Protein AF-A0A1Q5MPQ7-F1 (afdb_monomer_lite)

Foldseek 3Di:
DDPPPPPPPDDDPPPCPPPDPPDDDDVPDDDPDDDDPDQKDWDDDPVVVVCCLVVNDPSVVTDMDHDPVVVVVVSVDDPVD

pLDDT: mean 74.39, std 14.42, range [41.06, 94.06]

Sequence (81 aa):
MNGCDQHLHNRPWPGAQGCGAARIPTPGTAVGEAPAAAGASLRGTAGELVLVFYGRIALDSLELDGDRSLFDQLIAWDPEE

Structure (mmCIF, N/CA/C/O backbone):
data_AF-A0A1Q5MPQ7-F1
#
_entry.id   AF-A0A1Q5MPQ7-F1
#
loop_
_atom_site.group_PDB
_atom_site.id
_atom_site.type_symbol
_atom_site.label_atom_id
_atom_site.label_alt_id
_atom_site.label_comp_id
_atom_site.label_asym_id
_atom_site.label_entity_id
_atom_site.label_seq_id
_atom_site.pdbx_PDB_ins_code
_atom_site.Cartn_x
_atom_site.Cartn_y
_atom_site.Cartn_z
_atom_site.occupancy
_atom_site.B_iso_or_equiv
_atom_site.auth_seq_id
_atom_site.auth_comp_id
_atom_site.auth_asym_id
_atom_site.auth_atom_id
_atom_site.pdbx_PDB_model_num
ATOM 1 N N . MET A 1 1 ? 13.464 -1.976 48.375 1.00 41.97 1 MET A N 1
ATOM 2 C CA . MET A 1 1 ? 12.601 -2.712 47.431 1.00 41.97 1 MET A CA 1
ATOM 3 C C . MET A 1 1 ? 12.900 -2.181 46.042 1.00 41.97 1 MET A C 1
ATOM 5 O O . MET A 1 1 ? 12.495 -1.073 45.725 1.00 41.97 1 MET A O 1
ATOM 9 N N . ASN A 1 2 ? 13.748 -2.896 45.303 1.00 41.06 2 ASN A N 1
ATOM 10 C CA . ASN A 1 2 ? 14.375 -2.411 44.076 1.00 41.06 2 ASN A CA 1
ATOM 11 C C . ASN A 1 2 ? 13.536 -2.772 42.849 1.00 41.06 2 ASN A C 1
ATOM 13 O O . ASN A 1 2 ? 13.167 -3.930 42.667 1.00 41.06 2 ASN A O 1
ATOM 17 N N . GLY A 1 3 ? 13.261 -1.763 42.023 1.00 49.06 3 GLY A N 1
ATOM 18 C CA . GLY A 1 3 ? 12.617 -1.896 40.724 1.00 49.06 3 GLY A CA 1
ATOM 19 C C . GLY A 1 3 ? 13.543 -2.550 39.705 1.00 49.06 3 GLY A C 1
ATOM 20 O O . GLY A 1 3 ? 14.323 -1.870 39.044 1.00 49.06 3 GLY A O 1
ATOM 21 N N . CYS A 1 4 ? 13.434 -3.870 39.573 1.00 54.12 4 CYS A N 1
ATOM 22 C CA . CYS A 1 4 ? 14.161 -4.650 38.571 1.00 54.12 4 CYS A CA 1
ATOM 23 C C . CYS A 1 4 ? 13.293 -5.102 37.377 1.00 54.12 4 CYS A C 1
ATOM 25 O O . CYS A 1 4 ? 13.807 -5.800 36.512 1.00 54.12 4 CYS A O 1
ATOM 27 N N . ASP A 1 5 ? 12.024 -4.691 37.272 1.00 55.19 5 ASP A N 1
ATOM 28 C CA . ASP A 1 5 ? 11.082 -5.311 36.315 1.00 55.19 5 ASP A CA 1
ATOM 29 C C . ASP A 1 5 ? 10.907 -4.586 34.959 1.00 55.19 5 ASP A C 1
ATOM 31 O O . ASP A 1 5 ? 10.286 -5.102 34.038 1.00 55.19 5 ASP A O 1
ATOM 35 N N . GLN A 1 6 ? 11.505 -3.409 34.751 1.00 56.62 6 GLN A N 1
ATOM 36 C CA . GLN A 1 6 ? 11.172 -2.575 33.578 1.00 56.62 6 GLN A CA 1
ATOM 37 C C . GLN A 1 6 ? 11.965 -2.905 32.288 1.00 56.62 6 GLN A C 1
ATOM 39 O O . GLN A 1 6 ? 11.742 -2.273 31.260 1.00 56.62 6 GLN A O 1
ATOM 44 N N . HIS A 1 7 ? 12.903 -3.862 32.303 1.00 55.97 7 HIS A N 1
ATOM 45 C CA . HIS A 1 7 ? 13.838 -4.103 31.181 1.00 55.97 7 HIS A CA 1
ATOM 46 C C . HIS A 1 7 ? 13.432 -5.228 30.207 1.00 55.97 7 HIS A C 1
ATOM 48 O O . HIS A 1 7 ? 14.148 -5.478 29.235 1.00 55.97 7 HIS A O 1
ATOM 54 N N . LEU A 1 8 ? 12.310 -5.920 30.434 1.00 56.56 8 LEU A N 1
ATOM 55 C CA . LEU A 1 8 ? 11.910 -7.079 29.617 1.00 56.56 8 LEU A CA 1
ATOM 56 C C . LEU A 1 8 ? 10.901 -6.771 28.500 1.00 56.56 8 LEU A C 1
ATOM 58 O O . LEU A 1 8 ? 10.689 -7.626 27.647 1.00 56.56 8 LEU A O 1
ATOM 62 N N . HIS A 1 9 ? 10.326 -5.568 28.435 1.00 56.97 9 HIS A N 1
ATOM 63 C CA . HIS A 1 9 ? 9.242 -5.285 27.482 1.00 56.97 9 HIS A CA 1
ATOM 64 C C . HIS A 1 9 ? 9.697 -4.937 26.054 1.00 56.97 9 HIS A C 1
ATOM 66 O O . HIS A 1 9 ? 8.862 -4.780 25.171 1.00 56.97 9 HIS A O 1
ATOM 72 N N . ASN A 1 10 ? 11.005 -4.808 25.811 1.00 63.38 10 ASN A N 1
ATOM 73 C CA . ASN A 1 10 ? 11.534 -4.409 24.504 1.00 63.38 10 ASN A CA 1
ATOM 74 C C . ASN A 1 10 ? 12.774 -5.223 24.109 1.00 63.38 10 ASN A C 1
ATOM 76 O O . ASN A 1 10 ? 13.790 -4.676 23.682 1.00 63.38 10 ASN A O 1
ATOM 80 N N . ARG A 1 11 ? 12.733 -6.545 24.324 1.00 71.19 11 ARG A N 1
ATOM 81 C CA . ARG A 1 11 ? 13.761 -7.443 23.785 1.00 71.19 11 ARG A CA 1
ATOM 82 C C . ARG A 1 11 ? 13.540 -7.548 22.268 1.00 71.19 11 ARG A C 1
ATOM 84 O O . ARG A 1 11 ? 12.514 -8.096 21.869 1.00 71.19 11 ARG A O 1
ATOM 91 N N . PRO A 1 12 ? 14.460 -7.051 21.421 1.00 66.12 12 PRO A N 1
ATOM 92 C CA . PRO A 1 12 ? 14.382 -7.311 19.990 1.00 66.12 12 PRO A CA 1
ATOM 93 C C . PRO A 1 12 ? 14.459 -8.823 19.755 1.00 66.12 12 PRO A C 1
ATOM 95 O O . PRO A 1 12 ? 15.235 -9.522 20.414 1.00 66.12 12 PRO A O 1
ATOM 98 N N . TRP A 1 13 ? 13.632 -9.329 18.841 1.00 59.81 13 TRP A N 1
ATOM 99 C CA . TRP A 1 13 ? 13.580 -10.753 18.519 1.00 59.81 13 TRP A CA 1
ATOM 100 C C . TRP A 1 13 ? 14.968 -11.244 18.064 1.00 59.81 13 TRP A C 1
ATOM 102 O O . TRP A 1 13 ? 15.552 -10.630 17.161 1.00 59.81 13 TRP A O 1
ATOM 112 N N . PRO A 1 14 ? 15.530 -12.317 18.654 1.00 65.31 14 PRO A N 1
ATOM 113 C CA . PRO A 1 14 ? 16.796 -12.880 18.200 1.00 65.31 14 PRO A CA 1
ATOM 114 C C . PRO A 1 14 ? 16.583 -13.485 16.809 1.00 65.31 14 PRO A C 1
ATOM 116 O O . PRO A 1 14 ? 16.029 -14.569 16.668 1.00 65.31 14 PRO A O 1
ATOM 119 N N . GLY A 1 15 ? 16.956 -12.736 15.771 1.00 62.00 15 GLY A N 1
ATOM 120 C CA . GLY A 1 15 ? 16.670 -13.093 14.378 1.00 62.00 15 GLY A CA 1
ATOM 121 C C . GLY A 1 15 ? 16.030 -11.979 13.551 1.00 62.00 15 GLY A C 1
ATOM 122 O O . GLY A 1 15 ? 15.959 -12.109 12.336 1.00 62.00 15 GLY A O 1
ATOM 123 N N . ALA A 1 16 ? 15.622 -10.863 14.162 1.00 57.59 16 ALA A N 1
ATOM 124 C CA . ALA A 1 16 ? 15.173 -9.684 13.425 1.00 57.59 16 ALA A CA 1
ATOM 125 C C . ALA A 1 16 ? 16.377 -8.924 12.844 1.00 57.59 16 ALA A C 1
ATOM 127 O O . ALA A 1 16 ? 16.689 -7.803 13.244 1.00 57.59 16 ALA A O 1
ATOM 128 N N . GLN A 1 17 ? 17.091 -9.533 11.894 1.00 65.12 17 GLN A N 1
ATOM 129 C CA . GLN A 1 17 ? 17.752 -8.718 10.884 1.00 65.12 17 GLN A CA 1
ATOM 130 C C . GLN A 1 17 ? 16.599 -8.004 10.187 1.00 65.12 17 GLN A C 1
ATOM 132 O O . GLN A 1 17 ? 15.712 -8.674 9.661 1.00 65.12 17 GLN A O 1
ATOM 137 N N . GLY A 1 18 ? 16.530 -6.674 10.293 1.00 58.12 18 GLY A N 1
ATOM 138 C CA . GLY A 1 18 ? 15.468 -5.916 9.636 1.00 58.12 18 GLY A CA 1
ATOM 139 C C . GLY A 1 18 ? 15.299 -6.415 8.201 1.00 58.12 18 GLY A C 1
ATOM 140 O O . GLY A 1 18 ? 16.297 -6.759 7.567 1.00 58.12 18 GLY A O 1
ATOM 141 N N . CYS A 1 19 ? 14.056 -6.516 7.722 1.00 63.50 19 CYS A N 1
ATOM 142 C CA . CYS A 1 19 ? 13.780 -6.918 6.346 1.00 63.50 19 CYS A CA 1
ATOM 143 C C . CYS A 1 19 ? 14.468 -5.924 5.406 1.00 63.50 19 CYS A C 1
ATOM 145 O O . CYS A 1 19 ? 13.927 -4.870 5.079 1.00 63.50 19 CYS A O 1
ATOM 147 N N . GLY A 1 20 ? 15.700 -6.229 5.010 1.00 59.16 20 GLY A N 1
ATOM 148 C CA . GLY A 1 20 ? 16.337 -5.560 3.901 1.00 59.16 20 GLY A CA 1
ATOM 149 C C . GLY A 1 20 ? 15.549 -5.955 2.667 1.00 59.16 20 GLY A C 1
ATOM 150 O O . GLY A 1 20 ? 15.368 -7.145 2.416 1.00 59.16 20 GLY A O 1
ATOM 151 N N . ALA A 1 21 ? 15.095 -4.975 1.889 1.00 59.03 21 ALA A N 1
ATOM 152 C CA . ALA A 1 21 ? 14.550 -5.204 0.555 1.00 59.03 21 ALA A CA 1
ATOM 153 C C . ALA A 1 21 ? 15.684 -5.603 -0.412 1.00 59.03 21 ALA A C 1
ATOM 155 O O . ALA A 1 21 ? 15.929 -4.950 -1.426 1.00 59.03 21 ALA A O 1
ATOM 156 N N . ALA A 1 22 ? 16.446 -6.640 -0.058 1.00 62.41 22 ALA A N 1
ATOM 157 C CA . ALA A 1 22 ? 17.425 -7.240 -0.938 1.00 62.41 22 ALA A CA 1
ATOM 158 C C . ALA A 1 22 ? 16.650 -7.888 -2.085 1.00 62.41 22 ALA A C 1
ATOM 160 O O . ALA A 1 22 ? 15.793 -8.746 -1.869 1.00 62.41 22 ALA A O 1
ATOM 161 N N . ARG A 1 23 ? 16.915 -7.431 -3.310 1.00 59.94 23 ARG A N 1
ATOM 162 C CA . ARG A 1 23 ? 16.263 -7.971 -4.500 1.00 59.94 23 ARG A CA 1
ATOM 163 C C . ARG A 1 23 ? 16.596 -9.459 -4.613 1.00 59.94 23 ARG A C 1
ATOM 165 O O . ARG A 1 23 ? 17.771 -9.820 -4.645 1.00 59.94 23 ARG A O 1
ATOM 172 N N . ILE A 1 24 ? 15.569 -10.298 -4.720 1.00 66.31 24 ILE A N 1
ATOM 173 C CA . ILE A 1 24 ? 15.743 -11.706 -5.081 1.00 66.31 24 ILE A CA 1
ATOM 174 C C . ILE A 1 24 ? 16.264 -11.740 -6.526 1.00 66.31 24 ILE A C 1
ATOM 176 O O . ILE A 1 24 ? 15.643 -11.120 -7.394 1.00 66.31 24 ILE A O 1
ATOM 180 N N . PRO A 1 25 ? 17.407 -12.390 -6.807 1.00 62.06 25 PRO A N 1
ATOM 181 C CA . PRO A 1 25 ? 17.933 -12.453 -8.161 1.00 62.06 25 PRO A CA 1
ATOM 182 C C . PRO A 1 25 ? 16.939 -13.196 -9.053 1.00 62.06 25 PRO A C 1
ATOM 184 O O . PRO A 1 25 ? 16.576 -14.340 -8.776 1.00 62.06 25 PRO A O 1
ATOM 187 N N . THR A 1 26 ? 16.500 -12.552 -10.131 1.00 59.59 26 THR A N 1
ATOM 188 C CA . THR A 1 26 ? 15.705 -13.224 -11.156 1.00 59.59 26 THR A CA 1
ATOM 189 C C . THR A 1 26 ? 16.579 -14.312 -11.792 1.00 59.59 26 THR A C 1
ATOM 191 O O . THR A 1 26 ? 17.718 -14.017 -12.178 1.00 59.59 26 THR A O 1
ATOM 194 N N . PRO A 1 27 ? 16.110 -15.567 -11.907 1.00 61.78 27 PRO A N 1
ATOM 195 C CA . PRO A 1 27 ? 16.879 -16.610 -12.574 1.00 61.78 27 PRO A CA 1
ATOM 196 C C . PRO A 1 27 ? 17.175 -16.182 -14.020 1.00 61.78 27 PRO A C 1
ATOM 198 O O . PRO A 1 27 ? 16.260 -15.949 -14.804 1.00 61.78 27 PRO A O 1
ATOM 201 N N . GLY A 1 28 ? 18.463 -16.038 -14.352 1.00 62.56 28 GLY A N 1
ATOM 202 C CA . GLY A 1 28 ? 18.940 -15.582 -15.665 1.00 62.56 28 GLY A CA 1
ATOM 203 C C . GLY A 1 28 ? 19.472 -14.143 -15.721 1.00 62.56 28 GLY A C 1
ATOM 204 O O . GLY A 1 28 ? 20.069 -13.773 -16.727 1.00 62.56 28 GLY A O 1
ATOM 205 N N . THR A 1 29 ? 19.331 -13.338 -14.663 1.00 61.12 29 THR A N 1
ATOM 206 C CA . THR A 1 29 ? 19.923 -11.989 -14.610 1.00 61.12 29 THR A CA 1
ATOM 207 C C . THR A 1 29 ? 21.389 -12.060 -14.177 1.00 61.12 29 THR A C 1
ATOM 209 O O . THR A 1 29 ? 21.698 -12.487 -13.064 1.00 61.12 29 THR A O 1
ATOM 212 N N . ALA A 1 30 ? 22.306 -11.639 -15.053 1.00 60.56 30 ALA A N 1
ATOM 213 C CA . ALA A 1 30 ? 23.728 -11.545 -14.732 1.00 60.56 30 ALA A CA 1
ATOM 214 C C . ALA A 1 30 ? 23.988 -10.481 -13.649 1.00 60.56 30 ALA A C 1
ATOM 216 O O . ALA A 1 30 ? 23.326 -9.441 -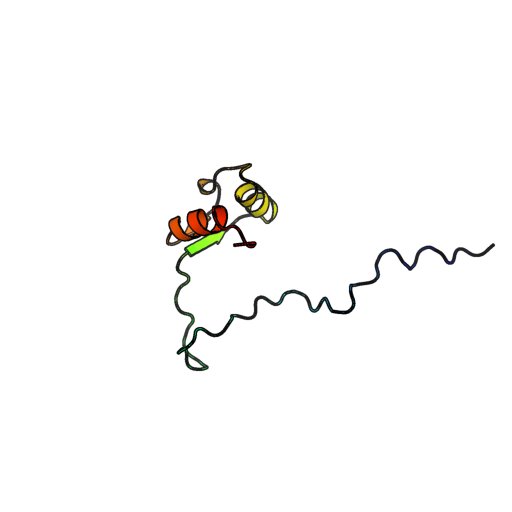13.595 1.00 60.56 30 ALA A O 1
ATOM 217 N N . VAL A 1 31 ? 24.981 -10.722 -12.787 1.00 61.00 31 VAL A N 1
ATOM 218 C CA . VAL A 1 31 ? 25.431 -9.740 -11.789 1.00 61.00 31 VAL A CA 1
ATOM 219 C C . VAL A 1 31 ? 25.936 -8.493 -12.525 1.00 61.00 31 VAL A C 1
ATOM 221 O O . VAL A 1 31 ? 26.975 -8.544 -13.176 1.00 61.00 31 VAL A O 1
ATOM 224 N N . GLY A 1 32 ? 25.191 -7.387 -12.430 1.00 63.25 32 GLY A N 1
ATOM 225 C CA . GLY A 1 32 ? 25.505 -6.112 -13.092 1.00 63.25 32 GLY A CA 1
ATOM 226 C C . GLY A 1 32 ? 24.493 -5.656 -14.149 1.00 63.25 32 GLY A C 1
ATOM 227 O O . GLY A 1 32 ? 24.594 -4.522 -14.610 1.00 63.25 32 GLY A O 1
ATOM 228 N N . GLU A 1 33 ? 23.506 -6.484 -14.502 1.00 62.34 33 GLU A N 1
ATOM 229 C CA . GLU A 1 33 ? 22.393 -6.073 -15.367 1.00 62.34 33 GLU A CA 1
ATOM 230 C C . GLU A 1 33 ? 21.537 -5.005 -14.661 1.00 62.34 33 GLU A C 1
ATOM 232 O O . GLU A 1 33 ? 21.249 -5.106 -13.459 1.00 62.34 33 GLU A O 1
ATOM 237 N N . ALA A 1 34 ? 21.114 -3.979 -15.406 1.00 64.75 34 ALA A N 1
ATOM 238 C CA . ALA A 1 34 ? 20.151 -3.011 -14.900 1.00 64.75 34 ALA A CA 1
ATOM 239 C C . ALA A 1 34 ? 18.874 -3.744 -14.441 1.00 64.75 34 ALA A C 1
ATOM 241 O O . ALA A 1 34 ? 18.493 -4.754 -15.037 1.00 64.75 34 ALA A O 1
ATOM 242 N N . PRO A 1 35 ? 18.200 -3.266 -13.380 1.00 62.56 35 PRO A N 1
ATOM 243 C CA . PRO A 1 35 ? 16.930 -3.842 -12.971 1.00 62.56 35 PRO A CA 1
ATOM 244 C C . PRO A 1 35 ? 15.986 -3.942 -14.166 1.00 62.56 35 PRO A C 1
ATOM 246 O O . PRO A 1 35 ? 15.765 -2.937 -14.845 1.00 62.56 35 PRO A O 1
ATOM 249 N N . ALA A 1 36 ? 15.381 -5.111 -14.377 1.00 68.44 36 ALA A N 1
ATOM 250 C CA . ALA A 1 36 ? 14.165 -5.154 -15.172 1.00 68.44 36 ALA A CA 1
ATOM 251 C C . ALA A 1 36 ? 13.161 -4.172 -14.547 1.00 68.44 36 ALA A C 1
ATOM 253 O O . ALA A 1 36 ? 13.050 -4.093 -13.316 1.00 68.44 36 ALA A O 1
ATOM 254 N N . ALA A 1 37 ? 12.483 -3.393 -15.390 1.00 71.44 37 ALA A N 1
ATOM 255 C CA . ALA A 1 37 ? 11.429 -2.500 -14.933 1.00 71.44 37 ALA A CA 1
ATOM 256 C C . ALA A 1 37 ? 10.395 -3.310 -14.138 1.00 71.44 37 ALA A C 1
ATOM 258 O O . ALA A 1 37 ? 10.053 -4.433 -14.518 1.00 71.44 37 ALA A O 1
ATOM 259 N N . ALA A 1 38 ? 9.935 -2.763 -13.013 1.00 77.38 38 ALA A N 1
ATOM 260 C CA . ALA A 1 38 ? 8.880 -3.401 -12.241 1.00 77.38 38 ALA A CA 1
ATOM 261 C C . ALA A 1 38 ? 7.611 -3.486 -13.103 1.00 77.38 38 ALA A C 1
ATOM 263 O O . ALA A 1 38 ? 7.259 -2.515 -13.768 1.00 77.38 38 ALA A O 1
ATOM 264 N N . GLY A 1 39 ? 6.929 -4.636 -13.087 1.00 82.00 39 GLY A N 1
ATOM 265 C CA . GLY A 1 39 ? 5.670 -4.813 -13.822 1.00 82.00 39 GLY A CA 1
ATOM 266 C C . GLY A 1 39 ? 4.554 -3.891 -13.319 1.00 82.00 39 GLY A C 1
ATOM 267 O O . GLY A 1 39 ? 3.678 -3.520 -14.093 1.00 82.00 39 GLY A O 1
ATOM 268 N N . ALA A 1 40 ? 4.619 -3.488 -12.045 1.00 89.00 40 ALA A N 1
ATOM 269 C CA . ALA A 1 40 ? 3.797 -2.439 -11.460 1.00 89.00 40 ALA A CA 1
ATOM 270 C C . ALA A 1 40 ? 4.465 -1.835 -10.209 1.00 89.00 40 ALA A C 1
ATOM 272 O O . ALA A 1 40 ? 5.305 -2.479 -9.572 1.00 89.00 40 ALA A O 1
ATOM 273 N N . SER A 1 41 ? 4.085 -0.612 -9.835 1.00 87.25 41 SER A N 1
ATOM 274 C CA . SER A 1 41 ? 4.484 0.047 -8.590 1.00 87.25 41 SER A CA 1
ATOM 275 C C . SER A 1 41 ? 3.317 0.815 -7.962 1.00 87.25 41 SER A C 1
ATOM 277 O O . SER A 1 41 ? 2.475 1.362 -8.669 1.00 87.25 41 SER A O 1
ATOM 279 N N . LEU A 1 42 ? 3.269 0.837 -6.627 1.00 89.75 42 LEU A N 1
ATOM 280 C CA . LEU A 1 42 ? 2.317 1.621 -5.837 1.00 89.75 42 LEU A CA 1
ATOM 281 C C . LEU A 1 42 ? 3.071 2.572 -4.922 1.00 89.75 42 LEU A C 1
ATOM 283 O O . LEU A 1 42 ? 4.034 2.173 -4.257 1.00 89.75 42 LEU A O 1
ATOM 287 N N . ARG A 1 43 ? 2.594 3.810 -4.834 1.00 90.25 43 ARG A N 1
ATOM 288 C CA . ARG A 1 43 ? 3.147 4.833 -3.954 1.00 90.25 43 ARG A CA 1
ATOM 289 C C . ARG A 1 43 ? 2.039 5.530 -3.169 1.00 90.25 43 ARG A C 1
ATOM 291 O O . ARG A 1 43 ? 1.011 5.927 -3.706 1.00 90.25 43 ARG A O 1
ATOM 298 N N . GLY A 1 44 ? 2.293 5.683 -1.874 1.00 90.88 44 GLY A N 1
ATOM 299 C CA . GLY A 1 44 ? 1.445 6.383 -0.916 1.00 90.88 44 GLY A CA 1
ATOM 300 C C . GLY A 1 44 ? 2.070 6.360 0.472 1.00 90.88 44 GLY A C 1
ATOM 301 O O . GLY A 1 44 ? 3.206 5.909 0.655 1.00 90.88 44 GLY A O 1
ATOM 302 N N . THR A 1 45 ? 1.334 6.843 1.465 1.00 94.06 45 THR A N 1
ATOM 303 C CA . THR A 1 45 ? 1.733 6.718 2.866 1.00 94.06 45 THR A CA 1
ATOM 304 C C . THR A 1 45 ? 1.634 5.266 3.332 1.00 94.06 45 THR A C 1
ATOM 306 O O . THR A 1 45 ? 0.857 4.464 2.810 1.00 94.06 45 THR A O 1
ATOM 309 N N . ALA A 1 46 ? 2.388 4.927 4.381 1.00 90.00 46 ALA A N 1
ATOM 310 C CA . ALA A 1 46 ? 2.299 3.609 5.007 1.00 90.00 46 ALA A CA 1
ATOM 311 C C . ALA A 1 46 ? 0.858 3.269 5.440 1.00 90.00 46 ALA A C 1
ATOM 313 O O . ALA A 1 46 ? 0.429 2.127 5.308 1.00 90.00 46 ALA A O 1
ATOM 314 N N . GLY A 1 47 ? 0.101 4.265 5.917 1.00 90.75 47 GLY A N 1
ATOM 315 C CA . GLY A 1 47 ? -1.291 4.087 6.325 1.00 90.75 47 GLY A CA 1
ATOM 316 C C . GLY A 1 47 ? -2.220 3.775 5.153 1.00 90.75 47 GLY A C 1
ATOM 317 O O . GLY A 1 47 ? -3.041 2.869 5.258 1.00 90.75 47 GLY A O 1
ATOM 318 N N . GLU A 1 48 ? -2.072 4.472 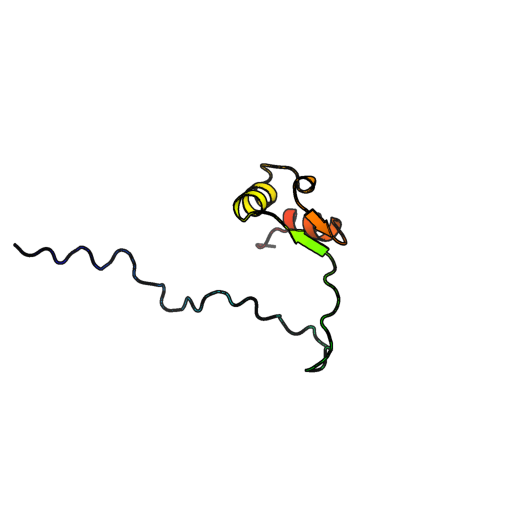4.027 1.00 90.81 48 GLU A N 1
ATOM 319 C CA . GLU A 1 48 ? -2.890 4.222 2.835 1.00 90.81 48 GLU A CA 1
ATOM 320 C C . GLU A 1 48 ? -2.609 2.843 2.237 1.00 90.81 48 GLU A C 1
ATOM 322 O O . GLU A 1 48 ? -3.554 2.124 1.924 1.00 90.81 48 GLU A O 1
ATOM 327 N N . LEU A 1 49 ? -1.335 2.429 2.167 1.00 89.56 49 LEU A N 1
ATOM 328 C CA . LEU A 1 49 ? -0.962 1.081 1.720 1.00 89.56 49 LEU A CA 1
ATOM 329 C C . LEU A 1 49 ? -1.653 0.007 2.567 1.00 89.56 49 LEU A C 1
ATOM 331 O O . LEU A 1 49 ? -2.279 -0.899 2.023 1.00 89.56 49 LEU A O 1
ATOM 335 N N . VAL A 1 50 ? -1.602 0.135 3.898 1.00 90.44 50 VAL A N 1
ATOM 336 C CA . VAL A 1 50 ? -2.296 -0.790 4.805 1.00 90.44 50 VAL A CA 1
ATOM 337 C C . VAL A 1 50 ? -3.803 -0.769 4.543 1.00 90.44 50 VAL A C 1
ATOM 339 O O . VAL A 1 50 ? -4.406 -1.819 4.362 1.00 90.44 50 VAL A O 1
ATOM 342 N N . LEU A 1 51 ? -4.438 0.401 4.474 1.00 91.56 51 LEU A N 1
ATOM 343 C CA . LEU A 1 51 ? -5.888 0.478 4.273 1.00 91.56 51 LEU A CA 1
ATOM 344 C C . LEU A 1 51 ? -6.343 -0.132 2.940 1.00 91.56 51 LEU A C 1
ATOM 346 O O . LEU A 1 51 ? -7.404 -0.756 2.907 1.00 91.56 51 LEU A O 1
ATOM 350 N N . VAL A 1 52 ? -5.550 0.008 1.875 1.00 89.06 52 VAL A N 1
ATOM 351 C CA . VAL A 1 52 ? -5.812 -0.619 0.572 1.00 89.06 52 VAL A CA 1
ATOM 352 C C . VAL A 1 52 ? -5.755 -2.143 0.668 1.00 89.06 52 VAL A C 1
ATOM 354 O O . VAL A 1 52 ? -6.714 -2.801 0.274 1.00 89.06 52 VAL A O 1
ATOM 357 N N . PHE A 1 53 ? -4.690 -2.718 1.239 1.00 84.62 53 PHE A N 1
ATOM 358 C CA . PHE A 1 53 ? -4.561 -4.180 1.357 1.00 84.62 53 PHE A CA 1
ATOM 359 C C . PHE A 1 53 ? -5.616 -4.810 2.279 1.00 84.62 53 PHE A C 1
ATOM 361 O O . PHE A 1 53 ? -5.960 -5.974 2.116 1.00 84.62 53 PHE A O 1
ATOM 368 N N . TYR A 1 54 ? -6.182 -4.037 3.210 1.00 87.00 54 TYR 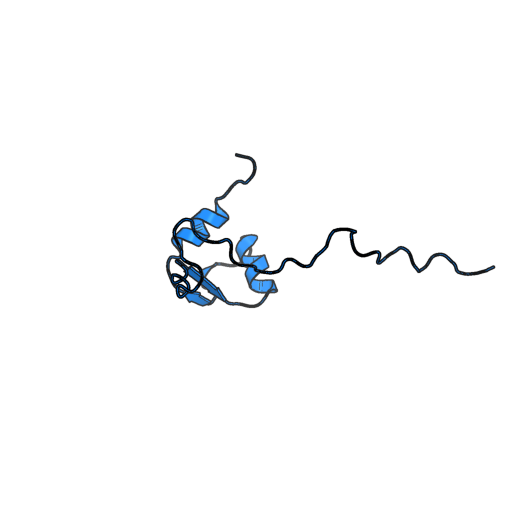A N 1
ATOM 369 C CA . TYR A 1 54 ? -7.308 -4.461 4.050 1.00 87.00 54 TYR A CA 1
ATOM 370 C C . TYR A 1 54 ? -8.692 -4.185 3.427 1.00 87.00 54 TYR A C 1
ATOM 372 O O . TYR A 1 54 ? -9.708 -4.337 4.110 1.00 87.00 54 TYR A O 1
ATOM 380 N N . GLY A 1 55 ? -8.761 -3.731 2.170 1.00 86.12 55 GLY A N 1
ATOM 381 C CA . GLY A 1 55 ? -10.019 -3.457 1.463 1.00 86.12 55 GLY A CA 1
ATOM 382 C C . GLY A 1 55 ? -10.826 -2.286 2.035 1.00 86.12 55 GLY A C 1
ATOM 383 O O . GLY A 1 55 ? -12.033 -2.199 1.819 1.00 86.12 55 GLY A O 1
ATOM 384 N N . ARG A 1 56 ? -10.190 -1.391 2.804 1.00 90.38 56 ARG A N 1
ATOM 385 C CA . ARG A 1 56 ? -10.865 -0.260 3.464 1.00 90.38 56 ARG A CA 1
ATOM 386 C C . ARG A 1 56 ? -10.945 0.995 2.605 1.00 90.38 56 ARG A C 1
ATOM 388 O O . ARG A 1 56 ? -11.834 1.810 2.834 1.00 90.38 56 ARG A O 1
ATOM 395 N N . ILE A 1 57 ? -10.031 1.157 1.651 1.00 90.12 57 ILE A N 1
ATOM 396 C CA . ILE A 1 57 ? -10.050 2.229 0.648 1.00 90.12 57 ILE A CA 1
ATOM 397 C C . ILE A 1 57 ? -9.716 1.646 -0.729 1.00 90.12 57 ILE A C 1
ATOM 399 O O . ILE A 1 57 ? -9.089 0.592 -0.823 1.00 90.12 57 ILE A O 1
ATOM 403 N N . ALA A 1 58 ? -10.143 2.320 -1.797 1.00 85.31 58 ALA A N 1
ATOM 404 C CA . ALA A 1 58 ? -9.895 1.857 -3.160 1.00 85.31 58 ALA A CA 1
ATOM 405 C C . ALA A 1 58 ? -8.409 1.976 -3.534 1.00 85.31 58 ALA A C 1
ATOM 407 O O . ALA A 1 58 ? -7.777 2.984 -3.214 1.00 85.31 58 ALA A O 1
ATOM 408 N N . LEU A 1 59 ? -7.887 0.990 -4.273 1.00 83.75 59 LEU A N 1
ATOM 409 C CA . LEU A 1 59 ? -6.516 0.975 -4.804 1.00 83.75 59 LEU A CA 1
ATOM 410 C C . LEU A 1 59 ? -6.200 2.220 -5.655 1.00 83.75 59 LEU A C 1
ATOM 412 O O . LEU A 1 59 ? -5.095 2.743 -5.588 1.00 83.75 59 LEU A O 1
ATOM 416 N N . ASP A 1 60 ? -7.200 2.741 -6.372 1.00 84.12 60 ASP A N 1
ATOM 417 C CA . ASP A 1 60 ? -7.136 3.979 -7.166 1.00 84.12 60 ASP A CA 1
ATOM 418 C C . ASP A 1 60 ? -6.865 5.251 -6.347 1.00 84.12 60 ASP A C 1
ATOM 420 O O . ASP A 1 60 ? -6.659 6.321 -6.911 1.00 84.12 60 ASP A O 1
ATOM 424 N N . SER A 1 61 ? -6.886 5.153 -5.015 1.00 86.25 61 SER A N 1
ATOM 425 C CA . SER A 1 61 ? -6.519 6.260 -4.126 1.00 86.25 61 SER A CA 1
ATOM 426 C C . SER A 1 61 ? -4.998 6.455 -4.033 1.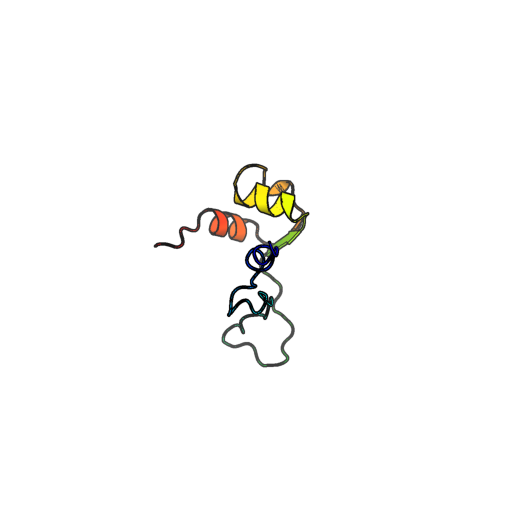00 86.25 61 SER A C 1
ATOM 428 O O . SER A 1 61 ? -4.555 7.464 -3.492 1.00 86.25 61 SER A O 1
ATOM 430 N N . LEU A 1 62 ? -4.204 5.495 -4.523 1.00 88.25 62 LEU A N 1
ATOM 431 C CA . LEU A 1 62 ? -2.740 5.514 -4.533 1.00 88.25 62 LEU A CA 1
ATOM 432 C C . LEU A 1 62 ? -2.188 5.882 -5.916 1.00 88.25 62 LEU A C 1
ATOM 434 O O . LEU A 1 62 ? -2.839 5.674 -6.938 1.00 88.25 62 LEU A O 1
ATOM 438 N N . GLU A 1 63 ? -0.947 6.368 -5.958 1.00 91.00 63 GLU A N 1
ATOM 439 C CA . GLU A 1 63 ? -0.215 6.523 -7.218 1.00 91.00 63 GLU A CA 1
ATOM 440 C C . GLU A 1 63 ? 0.201 5.131 -7.714 1.00 91.00 63 GLU A C 1
ATOM 442 O O . GLU A 1 63 ? 1.042 4.472 -7.098 1.00 91.00 63 GLU A O 1
ATOM 447 N N . LEU A 1 64 ? -0.429 4.675 -8.799 1.00 89.56 64 LEU A N 1
ATOM 448 C CA . LEU A 1 64 ? -0.173 3.389 -9.443 1.00 89.56 64 LEU A CA 1
ATOM 449 C C 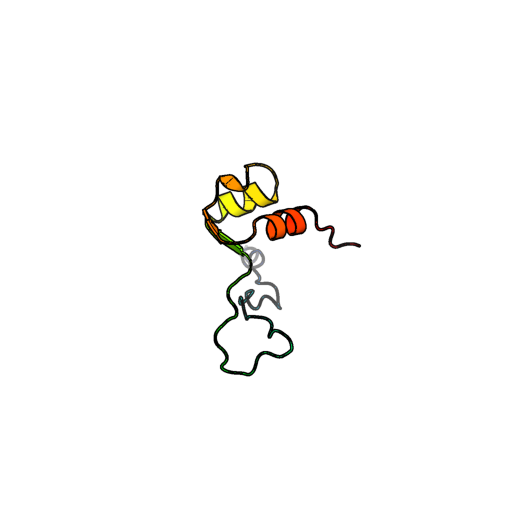. LEU A 1 64 ? 0.535 3.618 -10.780 1.00 89.56 64 LEU A C 1
ATOM 451 O O . LEU A 1 64 ? 0.057 4.378 -11.620 1.00 89.56 64 LEU A O 1
ATOM 455 N N . ASP A 1 65 ? 1.645 2.918 -10.978 1.00 89.06 65 ASP A N 1
ATOM 456 C CA . ASP A 1 65 ? 2.351 2.825 -12.256 1.00 89.06 65 ASP A CA 1
ATOM 457 C C . ASP A 1 65 ? 2.415 1.358 -12.704 1.00 89.06 65 ASP A C 1
ATOM 459 O O . ASP A 1 65 ? 2.570 0.462 -11.875 1.00 89.06 65 ASP A O 1
ATOM 463 N N . GLY A 1 66 ? 2.292 1.096 -14.005 1.00 87.00 66 GLY A N 1
ATOM 464 C CA . GLY A 1 66 ? 2.305 -0.260 -14.569 1.00 87.00 66 GLY A CA 1
ATOM 465 C C . GLY A 1 66 ? 0.978 -1.030 -14.466 1.00 87.00 66 GLY A C 1
ATOM 466 O O . GLY A 1 66 ? -0.106 -0.450 -14.533 1.00 87.00 66 GLY A O 1
ATOM 467 N N . ASP A 1 67 ? 1.058 -2.361 -14.388 1.00 87.88 67 ASP A N 1
ATOM 468 C CA . ASP A 1 67 ? -0.098 -3.261 -14.491 1.00 87.88 67 ASP A CA 1
ATOM 469 C C . ASP A 1 67 ? -0.822 -3.471 -13.151 1.00 87.88 67 ASP A C 1
ATOM 471 O O . ASP A 1 67 ? -0.397 -4.239 -12.283 1.00 87.88 67 ASP A O 1
ATOM 475 N N . ARG A 1 68 ? -1.989 -2.834 -13.014 1.00 85.25 68 ARG A N 1
ATOM 476 C CA . ARG A 1 68 ? -2.887 -2.998 -11.864 1.00 85.25 68 ARG A CA 1
ATOM 477 C C . ARG A 1 68 ? -3.304 -4.448 -11.618 1.00 85.25 68 ARG A C 1
ATOM 479 O O . ARG A 1 68 ? -3.495 -4.820 -10.461 1.00 85.25 68 ARG A O 1
ATOM 486 N N . SER A 1 69 ? -3.441 -5.266 -12.662 1.00 87.81 69 SER A N 1
ATOM 487 C CA . SER A 1 69 ? -3.907 -6.648 -12.526 1.00 87.81 69 SER A CA 1
ATOM 488 C C . SER A 1 69 ? -2.993 -7.479 -11.621 1.00 87.81 69 SER A C 1
ATOM 490 O O . SER A 1 69 ? -3.461 -8.416 -10.974 1.00 87.81 69 SER A O 1
ATOM 492 N N . LEU A 1 70 ? -1.709 -7.119 -11.515 1.00 89.25 70 LEU A N 1
ATOM 493 C CA . LEU A 1 70 ? -0.778 -7.745 -10.574 1.00 89.25 70 LEU A CA 1
ATOM 494 C C . LEU A 1 70 ? -1.185 -7.515 -9.112 1.00 89.25 70 LEU A C 1
ATOM 496 O O . LEU A 1 70 ? -1.054 -8.419 -8.290 1.00 89.25 70 LEU A O 1
ATOM 500 N N . PHE A 1 71 ? -1.711 -6.334 -8.781 1.00 87.88 71 PHE A N 1
ATOM 501 C CA . PHE A 1 71 ? -2.195 -6.039 -7.433 1.00 87.88 71 PHE A CA 1
ATOM 502 C C . PHE A 1 71 ? -3.545 -6.692 -7.147 1.00 87.88 71 PHE A C 1
ATOM 504 O O . PHE A 1 71 ? -3.738 -7.179 -6.039 1.00 87.88 71 PHE A O 1
ATOM 511 N N . ASP A 1 72 ? -4.446 -6.771 -8.129 1.00 85.19 72 ASP A N 1
ATOM 512 C CA . ASP A 1 72 ? -5.685 -7.550 -7.993 1.00 85.19 72 ASP A CA 1
ATOM 513 C C . ASP A 1 72 ? -5.385 -9.039 -7.723 1.00 85.19 72 ASP A C 1
ATOM 515 O O . ASP A 1 72 ? -5.983 -9.637 -6.830 1.00 85.19 72 ASP A O 1
ATOM 519 N N . GLN A 1 73 ? -4.397 -9.622 -8.415 1.00 88.50 73 GLN A N 1
ATOM 520 C CA . GLN A 1 73 ? -3.920 -10.986 -8.143 1.00 88.50 73 GLN A CA 1
ATOM 521 C C . GLN A 1 73 ? -3.318 -11.123 -6.741 1.00 88.50 73 GLN A C 1
ATOM 523 O O . GLN A 1 73 ? -3.597 -12.102 -6.057 1.00 88.50 73 GLN A O 1
ATOM 528 N N . LEU A 1 74 ? -2.524 -10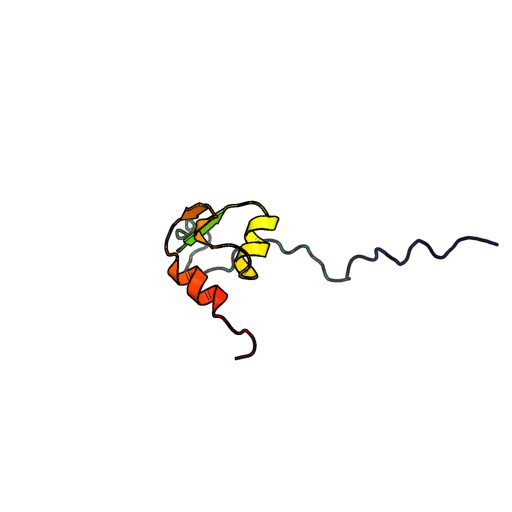.143 -6.297 1.00 87.25 74 LEU A N 1
ATOM 529 C CA . LEU A 1 74 ? -1.943 -10.139 -4.953 1.00 87.25 74 LEU A CA 1
ATOM 530 C C . LEU A 1 74 ? -3.011 -10.028 -3.855 1.00 87.25 74 LEU A C 1
ATOM 532 O O . LEU A 1 74 ? -2.873 -10.656 -2.814 1.00 87.25 74 LEU A O 1
ATOM 536 N N . ILE A 1 75 ? -4.071 -9.247 -4.075 1.00 82.81 75 ILE A N 1
ATOM 537 C CA . ILE A 1 75 ? -5.199 -9.126 -3.137 1.00 82.81 75 ILE A CA 1
ATOM 538 C C . ILE A 1 75 ? -6.004 -10.429 -3.077 1.00 82.81 75 ILE A C 1
ATOM 540 O O . ILE A 1 75 ? -6.484 -10.802 -2.011 1.00 82.81 75 ILE A O 1
ATOM 544 N N . ALA A 1 76 ? -6.152 -11.119 -4.207 1.00 86.88 76 ALA A N 1
ATOM 545 C CA . ALA A 1 76 ? -6.835 -12.407 -4.285 1.00 86.88 76 ALA A CA 1
ATOM 546 C C . ALA A 1 76 ? -5.973 -13.595 -3.819 1.00 86.88 76 ALA A C 1
ATOM 548 O O . ALA A 1 76 ? -6.467 -14.721 -3.795 1.00 86.88 76 ALA A O 1
ATOM 549 N N . TRP A 1 77 ? -4.697 -13.369 -3.498 1.00 86.50 77 TRP A N 1
ATOM 550 C CA . TRP A 1 77 ? -3.771 -14.434 -3.138 1.00 86.50 77 TRP A CA 1
ATOM 551 C C . TRP A 1 77 ? -4.082 -14.998 -1.748 1.00 86.50 77 TRP A C 1
ATOM 553 O O . TRP A 1 77 ? -4.046 -14.274 -0.753 1.00 86.50 77 TRP A O 1
ATOM 563 N N . ASP A 1 78 ? -4.342 -16.304 -1.694 1.00 79.38 78 ASP A N 1
ATOM 564 C CA . ASP A 1 78 ? -4.398 -17.079 -0.458 1.00 79.38 78 ASP A CA 1
ATOM 565 C C . ASP A 1 78 ? -3.051 -17.809 -0.255 1.00 79.38 78 ASP A C 1
ATOM 567 O O . ASP A 1 78 ? -2.623 -18.538 -1.154 1.00 79.38 78 ASP A O 1
ATOM 571 N N . PRO A 1 79 ? -2.325 -17.576 0.857 1.00 71.88 79 PRO A N 1
ATOM 572 C CA . PRO A 1 79 ? -0.990 -18.137 1.075 1.00 71.88 79 PRO A CA 1
ATOM 573 C C . PRO A 1 79 ? -0.980 -19.596 1.551 1.00 71.88 79 PRO A C 1
ATOM 575 O O . PRO A 1 79 ? 0.100 -20.184 1.606 1.00 71.88 79 PRO A O 1
ATOM 578 N N . GLU A 1 80 ? -2.127 -20.145 1.957 1.00 80.00 80 GLU A N 1
ATOM 579 C CA . GLU A 1 80 ? -2.232 -21.494 2.529 1.00 80.00 80 GLU A CA 1
ATOM 580 C C . GLU A 1 80 ? -2.579 -22.565 1.473 1.00 80.00 80 GLU A C 1
ATOM 582 O O . GLU A 1 80 ? -2.612 -23.753 1.804 1.00 80.00 80 GLU A O 1
ATOM 587 N N . GLU A 1 81 ? -2.800 -22.161 0.216 1.00 55.66 81 GLU A N 1
ATOM 588 C CA . GLU A 1 81 ? -2.980 -23.038 -0.958 1.00 55.66 81 GLU A CA 1
ATOM 589 C C . GLU A 1 81 ? -1.650 -23.527 -1.570 1.00 55.66 81 GLU A C 1
ATOM 591 O O . GLU A 1 81 ? -0.687 -22.730 -1.697 1.00 55.66 81 GLU A O 1
#

Secondary structure (DSSP, 8-state):
-----TTSTT---TT------PPPPPTT--TTPPPPPPSEEEES-HHHHHHHHTTSS-GGGSEEEE-THHHHHHHT--TT-

Radius of gyration: 19.7 Å; chains: 1; bounding box: 36×30×63 Å